Protein AF-A0A377I188-F1 (afdb_monomer_lite)

Organism: Haemophilus parahaemolyticus (NCBI:txid735)

Structure (mmCIF, N/CA/C/O backbone):
data_AF-A0A377I188-F1
#
_entry.id   AF-A0A377I188-F1
#
loop_
_atom_site.group_PDB
_atom_site.id
_atom_site.type_symbol
_atom_site.label_atom_id
_atom_site.label_alt_id
_atom_site.label_comp_id
_atom_site.label_asym_id
_atom_site.label_entity_id
_atom_site.label_seq_id
_atom_site.pdbx_PDB_ins_code
_atom_site.Cartn_x
_atom_site.Cartn_y
_atom_site.Cartn_z
_atom_site.occupancy
_atom_site.B_iso_or_equiv
_atom_site.auth_seq_id
_atom_site.auth_comp_id
_atom_site.auth_asym_id
_atom_site.auth_atom_id
_atom_site.pdbx_PDB_model_num
ATOM 1 N N . MET A 1 1 ? -8.770 -39.848 30.604 1.00 44.84 1 MET A N 1
ATOM 2 C CA . MET A 1 1 ? -9.789 -39.551 29.573 1.00 44.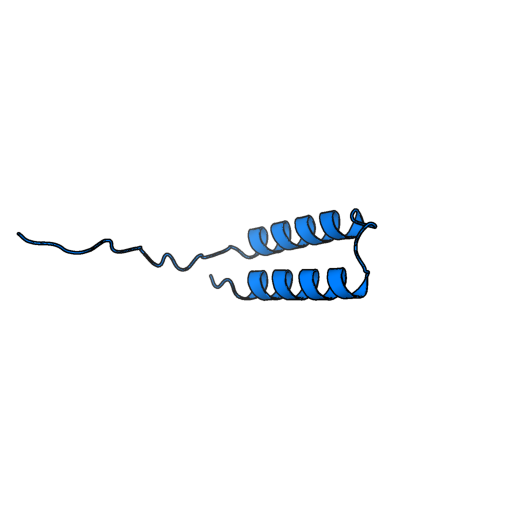84 1 MET A CA 1
ATOM 3 C C . MET A 1 1 ? -10.685 -38.501 30.202 1.00 44.84 1 MET A C 1
ATOM 5 O O . MET A 1 1 ? -11.311 -38.816 31.195 1.00 44.84 1 MET A O 1
ATOM 9 N N . THR A 1 2 ? -10.566 -37.223 29.873 1.00 37.03 2 THR A N 1
ATOM 10 C CA . THR A 1 2 ? -11.065 -36.632 28.627 1.00 37.03 2 THR A CA 1
ATOM 11 C C . THR A 1 2 ? -10.206 -35.455 28.163 1.00 37.03 2 THR A C 1
ATOM 13 O O . THR A 1 2 ? -9.789 -34.613 28.951 1.00 37.03 2 THR A O 1
ATOM 16 N N . THR A 1 3 ? -9.959 -35.449 26.859 1.00 43.00 3 THR A N 1
ATOM 17 C CA . THR A 1 3 ? -9.386 -34.386 26.028 1.00 43.00 3 THR A CA 1
ATOM 18 C C . THR A 1 3 ? -10.293 -33.153 25.973 1.00 43.00 3 THR A C 1
ATOM 20 O O . THR A 1 3 ? -11.500 -33.284 26.178 1.00 43.00 3 THR A O 1
ATOM 23 N N . SER A 1 4 ? -9.709 -32.043 25.501 1.00 48.06 4 SER A N 1
ATOM 24 C CA . SER A 1 4 ? -10.330 -30.904 24.789 1.00 48.06 4 SER A CA 1
ATOM 25 C C . SER A 1 4 ? -10.397 -29.640 25.645 1.00 48.06 4 SER A C 1
ATOM 27 O O . SER A 1 4 ? -10.849 -29.690 26.775 1.00 48.06 4 SER A O 1
ATOM 29 N N . GLN A 1 5 ? -9.971 -28.469 25.192 1.00 42.94 5 GLN A N 1
ATOM 30 C CA . GLN A 1 5 ? -9.522 -28.045 23.873 1.00 42.94 5 GLN A CA 1
ATOM 31 C C . GLN A 1 5 ? -8.726 -26.759 24.103 1.00 42.94 5 GLN A C 1
ATOM 33 O O . GLN A 1 5 ? -9.135 -25.904 24.884 1.00 42.94 5 GLN A O 1
ATOM 38 N N . SER A 1 6 ? -7.578 -26.640 23.447 1.00 51.81 6 SER A N 1
ATOM 39 C CA . SER A 1 6 ? -6.860 -25.385 23.278 1.00 51.81 6 SER A CA 1
ATOM 40 C C . SER A 1 6 ? -7.752 -24.436 22.480 1.00 51.81 6 SER A C 1
ATOM 42 O O . SER A 1 6 ? -7.779 -24.473 21.250 1.00 51.81 6 SER A O 1
ATOM 44 N N . GLU A 1 7 ? -8.507 -23.598 23.182 1.00 45.19 7 GLU A N 1
ATOM 45 C CA . GLU A 1 7 ? -9.083 -22.393 22.604 1.00 45.19 7 GLU A CA 1
ATOM 46 C C . GLU A 1 7 ? -7.913 -21.451 22.319 1.00 45.19 7 GLU A C 1
ATOM 48 O O . GLU A 1 7 ? -7.482 -20.664 23.156 1.00 45.19 7 GLU A O 1
ATOM 53 N N . ALA A 1 8 ? -7.333 -21.601 21.127 1.00 45.16 8 ALA A N 1
ATOM 54 C CA . ALA A 1 8 ? -6.576 -20.541 20.495 1.00 45.16 8 ALA A CA 1
ATOM 55 C C . ALA A 1 8 ? -7.551 -19.377 20.332 1.00 45.16 8 ALA A C 1
ATOM 57 O O . ALA A 1 8 ? -8.328 -19.333 19.377 1.00 45.16 8 ALA A O 1
ATOM 58 N N . THR A 1 9 ? -7.568 -18.495 21.329 1.00 42.94 9 THR A N 1
ATOM 59 C CA . THR A 1 9 ? -8.320 -17.255 21.319 1.00 42.94 9 THR A CA 1
ATOM 60 C C . THR A 1 9 ? -7.968 -16.563 20.014 1.00 42.94 9 THR A C 1
ATOM 62 O O . THR A 1 9 ? -6.847 -16.090 19.830 1.00 42.94 9 THR A O 1
ATOM 65 N N . GLN A 1 10 ? -8.904 -16.557 19.066 1.00 47.78 10 GLN A N 1
ATOM 66 C CA . GLN A 1 10 ? -8.850 -15.644 17.940 1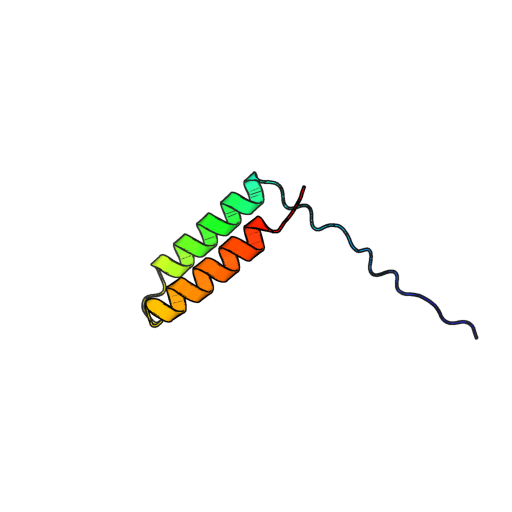.00 47.78 10 GLN A CA 1
ATOM 67 C C . GLN A 1 10 ? -9.079 -14.249 18.517 1.00 47.78 10 GLN A C 1
ATOM 69 O O . GLN A 1 10 ? -10.166 -13.682 18.410 1.00 47.78 10 GLN A O 1
ATOM 74 N N . GLU A 1 11 ? -8.063 -13.710 19.192 1.00 47.75 11 GLU A N 1
ATOM 75 C CA . GLU A 1 11 ? -7.933 -12.278 19.343 1.00 47.75 11 GLU A CA 1
ATOM 76 C C . GLU A 1 11 ? -7.944 -11.750 17.918 1.00 47.75 11 GLU A C 1
ATOM 78 O O . GLU A 1 11 ? -7.011 -11.963 17.143 1.00 47.75 11 GLU A O 1
ATOM 83 N N . LYS A 1 12 ? -9.062 -11.130 17.535 1.00 53.72 12 LYS A N 1
ATOM 84 C CA . LYS A 1 12 ? -9.078 -10.189 16.426 1.00 53.72 12 LYS A CA 1
ATOM 85 C C . LYS A 1 12 ? -7.904 -9.269 16.709 1.00 53.72 12 LYS A C 1
ATOM 87 O O . LYS A 1 12 ? -7.931 -8.530 17.688 1.00 53.72 12 LYS A O 1
ATOM 92 N N . THR A 1 13 ? -6.832 -9.450 15.950 1.00 59.31 13 THR A N 1
ATOM 93 C CA . THR A 1 13 ? -5.578 -8.721 16.080 1.00 59.31 13 THR A CA 1
ATOM 94 C C . THR A 1 13 ? -5.886 -7.281 15.717 1.00 59.31 13 THR A C 1
ATOM 96 O O . THR A 1 13 ? -5.752 -6.878 14.562 1.00 59.31 13 THR A O 1
ATOM 99 N N . ASN A 1 14 ? -6.429 -6.549 16.685 1.00 72.56 14 ASN A N 1
ATOM 100 C CA . ASN A 1 14 ? -6.850 -5.181 16.510 1.00 72.56 14 ASN A CA 1
ATOM 101 C C . ASN A 1 14 ? -5.573 -4.360 16.483 1.00 72.56 14 ASN A C 1
ATOM 103 O O . ASN A 1 14 ? -4.932 -4.174 17.516 1.00 72.56 14 ASN A O 1
ATOM 107 N N . LEU A 1 15 ? -5.158 -3.946 15.288 1.00 80.06 15 LEU A N 1
ATOM 108 C CA . LEU A 1 15 ? -3.964 -3.133 15.106 1.00 80.06 15 LEU A CA 1
ATOM 109 C C . LEU A 1 15 ? -4.415 -1.672 14.983 1.00 80.06 15 LEU A C 1
ATOM 111 O O . LEU A 1 15 ? -5.007 -1.304 13.958 1.00 80.06 15 LEU A O 1
ATOM 115 N N . PRO A 1 16 ? -4.180 -0.830 16.011 1.00 87.44 16 PRO A N 1
ATOM 116 C CA . PRO A 1 16 ? -4.577 0.570 15.974 1.00 87.44 16 PRO A CA 1
ATOM 117 C C . PRO A 1 16 ? -3.998 1.266 14.747 1.00 87.44 16 PRO A C 1
ATOM 119 O O . PRO A 1 16 ? -2.869 0.987 14.349 1.00 87.44 16 PRO A O 1
ATOM 122 N N . GLU A 1 17 ? -4.734 2.216 14.173 1.00 88.56 17 GLU A N 1
ATOM 123 C CA . GLU A 1 17 ? -4.318 2.918 12.952 1.00 88.56 17 GLU A CA 1
ATOM 124 C C . GLU A 1 17 ? -2.915 3.526 13.056 1.00 88.56 17 GLU A C 1
ATOM 126 O O . GLU A 1 17 ? -2.097 3.344 12.156 1.00 88.56 17 GLU A O 1
ATOM 131 N N . ARG A 1 18 ? -2.598 4.140 14.201 1.00 91.25 18 ARG A N 1
ATOM 132 C CA . ARG A 1 18 ? -1.257 4.664 14.488 1.00 91.25 18 ARG A CA 1
ATOM 133 C C . ARG A 1 18 ? -0.172 3.585 14.394 1.00 91.25 18 ARG A C 1
ATOM 135 O O . ARG A 1 18 ? 0.914 3.857 13.894 1.00 91.25 18 ARG A O 1
ATOM 142 N N . GLU A 1 19 ? -0.436 2.383 14.898 1.00 91.25 19 GLU A N 1
ATOM 143 C CA . GLU A 1 19 ? 0.525 1.277 14.843 1.00 91.25 19 GLU A CA 1
ATOM 144 C C . GLU A 1 19 ? 0.642 0.720 13.418 1.00 91.25 19 GLU A C 1
ATOM 146 O O . GLU A 1 19 ? 1.756 0.483 12.952 1.00 91.25 19 GLU A O 1
ATOM 151 N N . ARG A 1 20 ? -0.470 0.622 12.670 1.00 90.81 20 ARG A N 1
ATOM 152 C CA . ARG A 1 20 ? -0.436 0.271 11.238 1.00 90.81 20 ARG A CA 1
ATOM 153 C C . ARG A 1 20 ? 0.450 1.233 10.452 1.00 90.81 20 ARG A C 1
ATOM 155 O O . ARG A 1 20 ? 1.295 0.797 9.674 1.00 90.81 20 ARG A O 1
ATOM 162 N N . GLU A 1 21 ? 0.279 2.535 10.665 1.00 93.25 21 GLU A N 1
ATOM 163 C CA . GLU A 1 21 ? 1.051 3.567 9.971 1.00 93.25 21 GLU A CA 1
ATOM 164 C C . GLU A 1 21 ? 2.546 3.491 10.311 1.00 93.25 21 GLU A C 1
ATOM 166 O O . GLU A 1 21 ? 3.387 3.522 9.410 1.00 93.25 21 GLU A O 1
ATOM 171 N N . ARG A 1 22 ? 2.888 3.296 11.592 1.00 95.50 22 ARG A N 1
ATOM 172 C CA . ARG A 1 22 ? 4.278 3.101 12.039 1.00 95.50 22 ARG A CA 1
ATOM 173 C C . ARG A 1 22 ? 4.939 1.904 11.363 1.00 95.50 22 ARG A C 1
ATOM 175 O O . ARG A 1 22 ? 6.073 2.014 10.897 1.00 95.50 22 ARG A O 1
ATOM 182 N N . ILE A 1 23 ? 4.232 0.778 11.277 1.00 93.75 23 ILE A N 1
ATOM 183 C CA . ILE A 1 23 ? 4.754 -0.439 10.647 1.00 93.75 23 ILE A CA 1
ATOM 184 C C . ILE A 1 23 ? 4.959 -0.216 9.143 1.00 93.75 23 ILE A C 1
ATOM 186 O O . ILE A 1 23 ? 6.025 -0.549 8.625 1.00 93.75 23 ILE A O 1
ATOM 190 N N . LYS A 1 24 ? 4.006 0.422 8.448 1.00 94.19 24 LYS A N 1
ATOM 191 C CA . LYS A 1 24 ? 4.169 0.777 7.027 1.00 94.19 24 LYS A CA 1
ATOM 192 C C . LYS A 1 24 ? 5.398 1.653 6.794 1.00 94.19 24 LYS A C 1
ATOM 194 O O . LYS A 1 24 ? 6.189 1.359 5.902 1.00 94.19 24 LYS A O 1
ATOM 199 N N . GLN A 1 25 ? 5.596 2.693 7.606 1.00 95.69 25 GLN A N 1
ATOM 200 C CA . GLN A 1 25 ? 6.775 3.558 7.494 1.00 95.69 25 GLN A CA 1
ATOM 201 C C . GLN A 1 25 ? 8.079 2.785 7.723 1.00 95.69 25 GLN A C 1
ATOM 203 O O . GLN A 1 25 ? 9.042 2.972 6.980 1.00 95.69 25 GLN A O 1
ATOM 208 N N . ALA A 1 26 ? 8.118 1.888 8.712 1.00 95.06 26 ALA A N 1
ATOM 209 C CA . ALA A 1 26 ? 9.288 1.054 8.971 1.00 95.06 26 ALA A CA 1
ATOM 210 C C . ALA A 1 26 ? 9.621 0.137 7.780 1.00 95.06 26 ALA A C 1
ATOM 212 O O . ALA A 1 26 ? 10.788 0.034 7.396 1.00 95.06 26 ALA A O 1
ATOM 213 N N . ILE A 1 27 ? 8.606 -0.473 7.159 1.00 93.25 27 ILE A N 1
ATOM 214 C CA . ILE A 1 27 ? 8.774 -1.312 5.965 1.00 93.25 27 ILE A CA 1
ATOM 215 C C . ILE A 1 27 ? 9.296 -0.486 4.796 1.00 93.25 27 ILE A C 1
ATOM 217 O O . ILE A 1 27 ? 10.299 -0.862 4.198 1.00 93.25 27 ILE A O 1
ATOM 221 N N . LEU A 1 28 ? 8.681 0.661 4.503 1.00 92.62 28 LEU A N 1
ATOM 222 C CA . LEU A 1 28 ? 9.114 1.530 3.406 1.00 92.62 28 LEU A CA 1
ATOM 223 C C . LEU A 1 28 ? 10.562 2.002 3.591 1.00 92.62 28 LEU A C 1
ATOM 225 O O . LEU A 1 28 ? 11.347 1.962 2.647 1.00 92.62 28 LEU A O 1
ATOM 229 N N . ASN A 1 29 ? 10.949 2.370 4.815 1.00 93.69 29 ASN A N 1
ATOM 230 C CA . ASN A 1 29 ? 12.329 2.739 5.133 1.00 93.69 29 ASN A CA 1
ATOM 231 C C . ASN A 1 29 ? 13.305 1.563 4.977 1.00 93.69 29 ASN A C 1
ATOM 233 O O . ASN A 1 29 ? 14.450 1.763 4.575 1.00 93.69 29 ASN A O 1
ATOM 237 N N . SER A 1 30 ? 12.879 0.340 5.297 1.00 90.44 30 SER A N 1
ATOM 238 C CA . SER A 1 30 ? 13.687 -0.866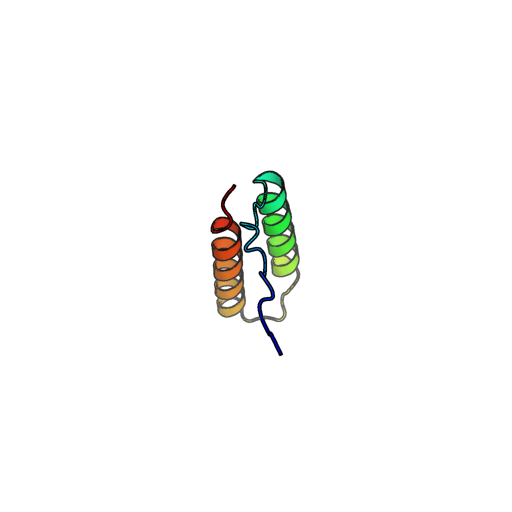 5.093 1.00 90.44 30 SER A CA 1
ATOM 239 C C . SER A 1 30 ? 13.880 -1.160 3.603 1.00 90.44 30 SER A C 1
ATOM 241 O O . SER A 1 30 ? 15.011 -1.334 3.149 1.00 90.44 30 SER A O 1
ATOM 243 N N . VAL A 1 31 ? 12.788 -1.126 2.839 1.00 90.12 31 VAL A N 1
ATOM 244 C CA . VAL A 1 31 ? 12.747 -1.344 1.388 1.00 90.12 31 VAL A CA 1
ATOM 245 C C . VAL A 1 31 ? 13.613 -0.325 0.653 1.00 90.12 31 VAL A C 1
ATOM 247 O O . VAL A 1 31 ? 14.449 -0.710 -0.158 1.00 90.12 31 VAL A O 1
ATOM 250 N N . ALA A 1 32 ? 13.507 0.961 1.000 1.00 87.69 32 ALA A N 1
ATOM 251 C CA . ALA A 1 32 ? 14.312 2.027 0.401 1.00 87.69 32 ALA A CA 1
ATOM 252 C C . ALA A 1 32 ? 15.828 1.833 0.596 1.00 87.69 32 ALA A C 1
ATOM 254 O O . ALA A 1 32 ? 16.626 2.339 -0.191 1.00 87.69 32 ALA A O 1
ATOM 255 N N . ARG A 1 33 ? 16.238 1.105 1.642 1.00 89.31 33 ARG A N 1
ATOM 256 C CA . ARG A 1 33 ? 17.647 0.799 1.933 1.00 89.31 33 ARG A CA 1
ATOM 257 C C . ARG A 1 33 ? 18.110 -0.524 1.323 1.00 89.31 33 ARG A C 1
ATOM 259 O O . ARG A 1 33 ? 19.306 -0.802 1.355 1.00 89.31 33 ARG A O 1
ATOM 266 N N . ASN A 1 34 ? 17.201 -1.341 0.793 1.00 80.94 34 ASN A N 1
ATOM 267 C CA . ASN A 1 34 ? 17.517 -2.661 0.263 1.00 80.94 34 ASN A CA 1
ATOM 268 C C . ASN A 1 34 ? 17.646 -2.624 -1.266 1.00 80.94 34 ASN A C 1
ATOM 270 O O . ASN A 1 34 ? 16.707 -2.915 -1.999 1.00 80.94 34 ASN A O 1
ATOM 274 N N . THR A 1 35 ? 18.839 -2.273 -1.748 1.00 74.06 35 THR A N 1
ATOM 275 C CA . THR A 1 35 ? 19.154 -2.189 -3.187 1.00 74.06 35 THR A CA 1
ATOM 276 C C . THR A 1 35 ? 19.590 -3.523 -3.799 1.00 74.06 35 THR A C 1
ATOM 278 O O . THR A 1 35 ? 19.953 -3.561 -4.970 1.00 74.06 35 THR A O 1
ATOM 281 N N . ASN A 1 36 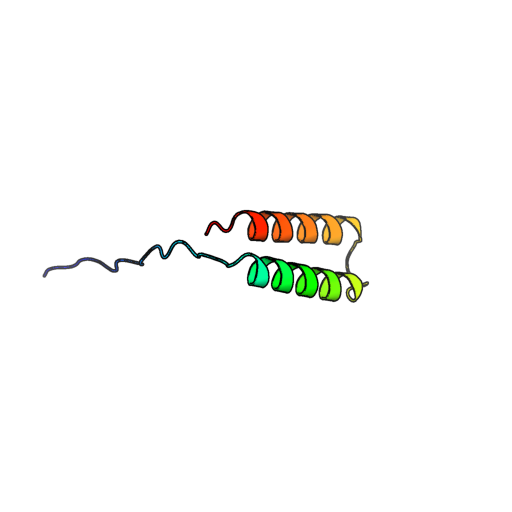? 19.604 -4.610 -3.017 1.00 87.31 36 ASN A N 1
ATOM 282 C CA . ASN A 1 36 ? 20.084 -5.925 -3.459 1.00 87.31 36 ASN A CA 1
ATOM 283 C C . ASN A 1 36 ? 18.978 -6.810 -4.055 1.00 87.31 36 ASN A C 1
ATOM 285 O O . ASN A 1 36 ? 19.260 -7.933 -4.466 1.00 87.31 36 ASN A O 1
ATOM 289 N N . TYR A 1 37 ? 17.734 -6.331 -4.080 1.00 85.38 37 TYR A N 1
ATOM 290 C CA . TYR A 1 37 ? 16.596 -7.050 -4.643 1.00 85.38 37 TYR A CA 1
ATOM 291 C C . TYR A 1 37 ? 16.219 -6.515 -6.030 1.00 85.38 37 TYR A C 1
ATOM 293 O O . TYR A 1 37 ? 16.346 -5.309 -6.271 1.00 85.38 37 TYR A O 1
ATOM 301 N N . PRO A 1 38 ? 15.696 -7.373 -6.927 1.00 92.06 38 PRO A N 1
ATOM 302 C CA . PRO A 1 38 ? 15.042 -6.920 -8.147 1.00 92.06 38 PRO A CA 1
ATOM 303 C C . PRO A 1 38 ? 13.918 -5.919 -7.815 1.00 92.06 38 PRO A C 1
ATOM 305 O O . PRO A 1 38 ? 13.087 -6.211 -6.948 1.00 92.06 38 PRO A O 1
ATOM 308 N N . PRO A 1 39 ? 13.867 -4.737 -8.461 1.00 88.06 39 PRO A N 1
ATOM 309 C CA . PRO A 1 39 ? 12.888 -3.700 -8.125 1.00 88.06 39 PRO A CA 1
ATOM 310 C C . PRO A 1 39 ? 11.428 -4.154 -8.243 1.00 88.06 39 PRO A C 1
ATOM 312 O O . PRO A 1 39 ? 10.574 -3.729 -7.470 1.00 88.06 39 PRO A O 1
ATOM 315 N N . ASP A 1 40 ? 11.140 -5.022 -9.207 1.00 91.75 40 ASP A N 1
ATOM 316 C CA . ASP A 1 40 ? 9.823 -5.584 -9.484 1.00 91.75 40 ASP A CA 1
ATOM 317 C C . ASP A 1 40 ? 9.368 -6.579 -8.410 1.00 91.75 40 ASP A C 1
ATOM 319 O O . ASP A 1 40 ? 8.211 -6.550 -7.985 1.00 91.75 40 ASP A O 1
ATOM 323 N N . GLU A 1 41 ? 10.274 -7.429 -7.930 1.00 90.94 41 GLU A N 1
ATOM 324 C CA . GLU A 1 41 ? 10.005 -8.348 -6.824 1.00 90.94 41 GLU A CA 1
ATOM 325 C C . GLU A 1 41 ? 9.841 -7.587 -5.505 1.00 90.94 41 GLU A C 1
ATOM 327 O O . GLU A 1 41 ? 8.883 -7.812 -4.762 1.00 90.94 41 GLU A O 1
ATOM 332 N N . LEU A 1 42 ? 10.716 -6.608 -5.261 1.00 91.06 42 LEU A N 1
ATOM 333 C CA . LEU A 1 42 ? 10.653 -5.747 -4.087 1.00 91.06 42 LEU A CA 1
ATOM 334 C C . LEU A 1 42 ? 9.338 -4.958 -4.034 1.00 91.06 42 LEU A C 1
ATOM 336 O O . LEU A 1 42 ? 8.719 -4.866 -2.973 1.00 91.06 42 LEU A O 1
ATOM 340 N N . ALA A 1 43 ? 8.877 -4.432 -5.172 1.00 90.56 43 ALA A N 1
ATOM 341 C CA . ALA A 1 43 ? 7.599 -3.735 -5.270 1.00 90.56 43 ALA A CA 1
ATOM 342 C C . ALA A 1 43 ? 6.413 -4.659 -4.955 1.00 90.56 43 ALA A C 1
ATOM 344 O O . ALA A 1 43 ? 5.559 -4.283 -4.152 1.00 90.56 43 ALA A O 1
ATOM 345 N N . LYS A 1 44 ? 6.380 -5.875 -5.522 1.00 94.12 44 LYS A N 1
ATOM 346 C CA . LYS A 1 44 ? 5.319 -6.864 -5.251 1.00 94.12 44 LYS A CA 1
ATOM 347 C C . LYS A 1 44 ? 5.242 -7.212 -3.767 1.00 94.12 44 LYS A C 1
ATOM 349 O O . LYS A 1 44 ? 4.188 -7.049 -3.162 1.00 94.12 44 LYS A O 1
ATOM 354 N N . LEU A 1 45 ? 6.374 -7.589 -3.170 1.00 93.31 45 LEU A N 1
ATOM 355 C CA . LEU A 1 45 ? 6.450 -7.934 -1.748 1.00 93.31 45 LEU A CA 1
ATOM 356 C C . LEU A 1 45 ? 6.021 -6.764 -0.855 1.00 93.31 45 LEU A C 1
ATOM 358 O O . LEU A 1 45 ? 5.291 -6.949 0.116 1.00 93.31 45 LEU A O 1
ATOM 362 N N . THR A 1 46 ? 6.437 -5.543 -1.199 1.00 93.75 46 THR A N 1
ATOM 363 C CA . THR A 1 46 ? 6.050 -4.341 -0.449 1.00 93.75 46 THR A CA 1
ATOM 364 C C . THR A 1 46 ? 4.540 -4.106 -0.522 1.00 93.75 46 THR A C 1
ATOM 366 O O . THR A 1 46 ? 3.918 -3.824 0.503 1.00 93.75 46 THR A O 1
ATOM 369 N N . CYS A 1 47 ? 3.935 -4.254 -1.704 1.00 94.62 47 CYS A N 1
ATOM 370 C CA . CYS A 1 47 ? 2.488 -4.146 -1.878 1.00 94.62 47 CYS A CA 1
ATOM 371 C C . CYS A 1 47 ? 1.733 -5.202 -1.063 1.00 94.62 47 CYS A C 1
ATOM 373 O O . CYS A 1 47 ? 0.817 -4.839 -0.326 1.00 94.62 47 CYS A O 1
ATOM 375 N N . ASP A 1 48 ? 2.148 -6.467 -1.132 1.00 95.50 48 ASP A N 1
ATOM 376 C CA . ASP A 1 48 ? 1.496 -7.566 -0.413 1.00 95.50 48 ASP A CA 1
ATOM 377 C C . ASP A 1 48 ? 1.492 -7.325 1.102 1.00 95.50 48 AS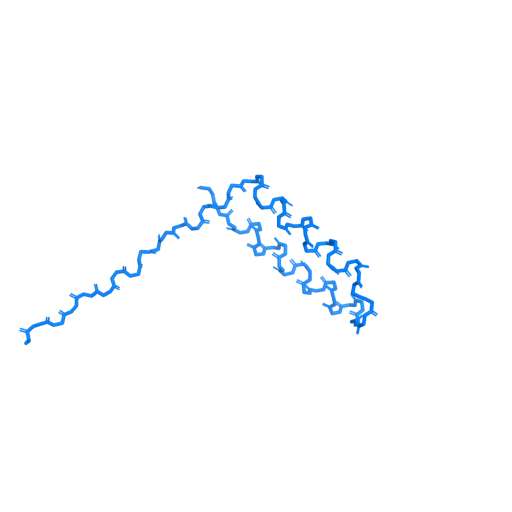P A C 1
ATOM 379 O O . ASP A 1 48 ? 0.462 -7.475 1.767 1.00 95.50 48 ASP A O 1
ATOM 383 N N . VAL A 1 49 ? 2.622 -6.873 1.656 1.00 94.62 49 VAL A N 1
ATOM 384 C CA . VAL A 1 49 ? 2.733 -6.582 3.091 1.00 94.62 49 VAL A CA 1
ATOM 385 C C . VAL A 1 49 ? 1.892 -5.365 3.486 1.00 94.62 49 VAL A C 1
ATOM 387 O O . VAL A 1 49 ? 1.238 -5.394 4.529 1.00 94.62 49 VAL A O 1
ATOM 390 N N . ILE A 1 50 ? 1.853 -4.300 2.677 1.00 93.12 50 ILE A N 1
ATOM 391 C CA . ILE A 1 50 ? 1.001 -3.133 2.963 1.00 93.12 50 ILE A CA 1
ATOM 392 C C . ILE A 1 50 ? -0.481 -3.529 2.947 1.00 93.12 50 ILE A C 1
ATOM 394 O O . ILE A 1 50 ? -1.211 -3.155 3.867 1.00 93.12 50 ILE A O 1
ATOM 398 N N . CYS A 1 51 ? -0.914 -4.324 1.964 1.00 93.19 51 CYS A N 1
ATOM 399 C CA . CYS A 1 51 ? -2.280 -4.842 1.892 1.00 93.19 51 CYS A CA 1
ATOM 400 C C . CYS A 1 51 ? -2.626 -5.723 3.099 1.00 93.19 51 CYS A C 1
ATOM 402 O O . CYS A 1 51 ? -3.720 -5.604 3.652 1.00 93.19 51 CYS A O 1
ATOM 404 N N . LEU A 1 52 ? -1.691 -6.567 3.547 1.00 92.00 52 LEU A N 1
ATOM 405 C CA . LEU A 1 52 ? -1.856 -7.354 4.767 1.00 92.00 52 LEU A CA 1
ATOM 406 C C . LEU A 1 52 ? -2.039 -6.446 5.989 1.00 92.00 52 LEU A C 1
ATOM 408 O O . LEU A 1 52 ? 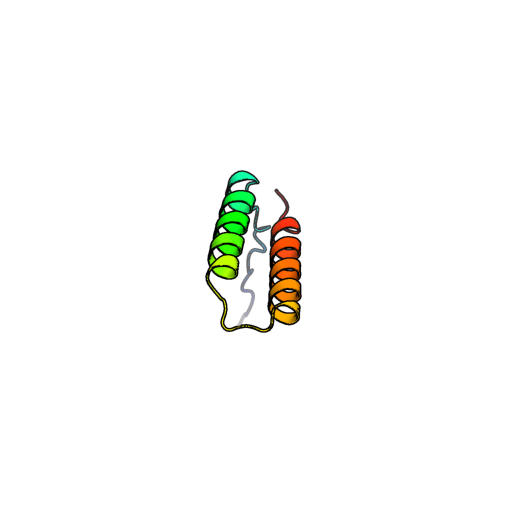-2.944 -6.678 6.788 1.00 92.00 52 LEU A O 1
ATOM 412 N N . ILE A 1 53 ? -1.238 -5.384 6.113 1.00 90.56 53 ILE A N 1
ATOM 413 C CA . ILE A 1 53 ? -1.367 -4.429 7.220 1.00 90.56 53 ILE A CA 1
ATOM 414 C C . ILE A 1 53 ? -2.727 -3.726 7.183 1.00 90.56 53 ILE A C 1
ATOM 416 O O . ILE A 1 53 ? -3.368 -3.567 8.218 1.00 90.56 53 ILE A O 1
ATOM 420 N N . ASP A 1 54 ? -3.199 -3.334 6.002 1.00 88.19 54 ASP A N 1
ATOM 421 C CA . ASP A 1 54 ? -4.512 -2.702 5.842 1.00 88.19 54 ASP A CA 1
ATOM 422 C C . ASP A 1 54 ? -5.689 -3.641 6.116 1.00 88.19 54 ASP A C 1
ATOM 424 O O . ASP A 1 54 ? -6.788 -3.179 6.420 1.00 88.19 54 ASP A O 1
ATOM 428 N N . SER A 1 55 ? -5.467 -4.956 6.075 1.00 89.00 55 SER A N 1
ATOM 429 C CA . SER A 1 55 ? -6.494 -5.940 6.416 1.00 89.00 55 SER A CA 1
ATOM 430 C C . SER A 1 55 ? -6.781 -6.038 7.922 1.00 89.00 55 SER A C 1
ATOM 432 O O . SER A 1 55 ? -7.840 -6.551 8.303 1.00 89.00 55 SER A O 1
ATOM 434 N N . TYR A 1 56 ? -5.887 -5.528 8.785 1.00 84.94 56 TYR A N 1
ATOM 435 C CA . TYR A 1 56 ? -6.119 -5.500 10.229 1.00 84.94 56 TYR A CA 1
ATOM 436 C C . TYR A 1 56 ? -7.271 -4.550 10.571 1.00 84.94 56 TYR A C 1
ATOM 438 O O . TYR A 1 56 ? -7.209 -3.340 10.340 1.00 84.94 56 TYR A O 1
ATOM 446 N N . LYS A 1 57 ? -8.329 -5.119 11.151 1.00 72.44 57 LYS A N 1
ATOM 447 C CA . LYS A 1 57 ? -9.495 -4.377 11.644 1.00 72.44 57 LYS A CA 1
ATOM 448 C C . LYS A 1 57 ? -9.239 -3.846 13.058 1.00 72.44 57 LYS A C 1
ATOM 450 O O . LYS A 1 57 ? -8.267 -4.243 13.691 1.00 72.44 57 LYS A O 1
ATOM 455 N N . TYR A 1 58 ? -10.090 -2.925 13.505 1.00 58.28 58 TYR A N 1
ATOM 456 C CA . TYR A 1 58 ? -10.127 -2.397 14.873 1.00 58.28 58 TYR A CA 1
ATOM 457 C C . TYR A 1 58 ? -11.240 -3.073 15.678 1.00 58.28 58 TYR A C 1
ATOM 459 O O . TYR A 1 58 ? -12.267 -3.433 15.050 1.00 58.28 58 TYR A O 1
#

Foldseek 3Di:
DDDDDPPPPPPLQQQDPVNLVVVLVVLVVVLVPDPPDDPVVSVVVNVVVNVVSVPRHD

Secondary structure (DSSP, 8-state):
----------------HHHHHHHHHHHHHHHHH-TTS-HHHHHHHHHHHHHHHHT---

pLDDT: mean 79.58, std 18.89, range [37.03, 95.69]

Radius of gyration: 17.08 Å; chains: 1; bounding box: 31×44×39 Å

Sequence (58 aa):
MTTSQSEATQEKTNLPERERERIKQAILNSVARNTNYPPDELAKLTCDVICLIDSYKY